Protein AF-A0A0F8X0A7-F1 (afdb_monomer_lite)

Sequence (173 aa):
MAQIFLKRARNEIITEVPLKLKSIEIQSGNNFKFSNKIRGWTDKIFEVLTSDFIIQKDKKGRPIYGMNFVVKANTSTDYDFDPDVDEIITDGDPTSSLKSAFFVSAPQGLTVVEEIFEGRQGAGVKSRVKVSWNPSTDGFARWFQVEHKLASDPVFFKSPSTQDNTLNIDDLK

Organism: NCBI:txid412755

Radius of gyration: 44.15 Å; chains: 1; bounding box: 85×28×111 Å

pLDDT: mean 79.7, std 9.88, range [50.81, 92.44]

Structure (mmCIF, N/CA/C/O backbone):
data_AF-A0A0F8X0A7-F1
#
_entry.id   AF-A0A0F8X0A7-F1
#
loop_
_atom_site.group_PDB
_atom_site.id
_atom_site.type_symbol
_atom_site.label_atom_id
_atom_site.label_alt_id
_atom_site.label_comp_id
_atom_site.label_asym_id
_atom_site.label_entity_id
_atom_site.label_seq_id
_atom_site.pdbx_PDB_ins_code
_atom_site.Cartn_x
_atom_site.Cartn_y
_atom_site.Cartn_z
_atom_site.occupancy
_atom_site.B_iso_or_equiv
_atom_site.auth_seq_id
_atom_site.auth_comp_id
_atom_site.auth_asym_id
_atom_site.auth_atom_id
_atom_site.pdbx_PDB_model_num
ATOM 1 N N . MET A 1 1 ? -10.452 -5.744 -1.948 1.00 61.38 1 MET A N 1
ATOM 2 C CA . MET A 1 1 ? -11.240 -6.525 -0.956 1.00 61.38 1 MET A CA 1
ATOM 3 C C . MET A 1 1 ? -10.384 -7.459 -0.091 1.00 61.38 1 MET A C 1
ATOM 5 O O . MET A 1 1 ? -10.515 -7.381 1.122 1.00 61.38 1 MET A O 1
ATOM 9 N N . ALA A 1 2 ? -9.484 -8.290 -0.642 1.00 76.75 2 ALA A N 1
ATOM 10 C CA . ALA A 1 2 ? -8.628 -9.192 0.158 1.00 76.75 2 ALA A CA 1
ATOM 11 C C . ALA A 1 2 ? -7.754 -8.472 1.211 1.00 76.75 2 ALA A C 1
ATOM 13 O O . ALA A 1 2 ? -7.594 -8.954 2.330 1.00 76.75 2 ALA A O 1
ATOM 14 N N . GLN A 1 3 ? -7.251 -7.279 0.890 1.00 78.81 3 GLN A N 1
ATOM 15 C CA . GLN A 1 3 ? -6.424 -6.485 1.800 1.00 78.81 3 GLN A CA 1
ATOM 16 C C . GLN A 1 3 ? -7.175 -5.994 3.049 1.00 78.81 3 GLN A C 1
ATOM 18 O O . GLN A 1 3 ? -6.618 -6.017 4.142 1.00 78.81 3 GLN A O 1
ATOM 23 N N . ILE A 1 4 ? -8.452 -5.621 2.917 1.00 81.88 4 ILE A N 1
ATOM 24 C CA . ILE A 1 4 ? -9.294 -5.218 4.056 1.00 81.88 4 ILE A CA 1
ATOM 25 C C . ILE A 1 4 ? -9.468 -6.401 5.014 1.00 81.88 4 ILE A C 1
ATOM 27 O O . ILE A 1 4 ? -9.332 -6.246 6.225 1.00 81.88 4 ILE A O 1
ATOM 31 N N . PHE A 1 5 ? -9.698 -7.610 4.488 1.00 80.56 5 PHE A N 1
ATOM 32 C CA . PHE A 1 5 ? -9.770 -8.814 5.320 1.00 80.56 5 PHE A CA 1
ATOM 33 C C . PHE A 1 5 ? -8.459 -9.078 6.071 1.00 80.56 5 PHE A C 1
ATOM 35 O O . PHE A 1 5 ? -8.505 -9.406 7.254 1.00 80.56 5 PHE A O 1
ATOM 42 N N . LEU A 1 6 ? -7.304 -8.869 5.432 1.00 83.31 6 LEU A N 1
ATOM 43 C CA . LEU A 1 6 ? -5.994 -8.992 6.082 1.00 83.31 6 LEU A CA 1
ATOM 44 C C . LEU A 1 6 ? -5.779 -7.936 7.179 1.00 83.31 6 LEU A C 1
ATOM 46 O O . LEU A 1 6 ? -5.359 -8.293 8.281 1.00 83.31 6 LEU A O 1
ATOM 50 N N . LYS A 1 7 ? -6.099 -6.659 6.914 1.00 83.38 7 LYS A N 1
ATOM 51 C CA . LYS A 1 7 ? -6.021 -5.566 7.906 1.00 83.38 7 LYS A CA 1
ATOM 52 C C . LYS A 1 7 ? -6.913 -5.885 9.124 1.00 83.38 7 LYS A C 1
ATOM 54 O O . LYS A 1 7 ? -6.446 -5.854 10.262 1.00 83.38 7 LYS A O 1
ATOM 59 N N . ARG A 1 8 ? -8.149 -6.349 8.892 1.00 81.81 8 ARG A N 1
ATOM 60 C CA . ARG A 1 8 ? -9.091 -6.770 9.952 1.00 81.81 8 ARG A CA 1
ATOM 61 C C . ARG A 1 8 ? -8.662 -8.025 10.715 1.00 81.81 8 ARG A C 1
ATOM 63 O O . ARG A 1 8 ? -8.956 -8.131 11.902 1.00 81.81 8 ARG A O 1
ATOM 70 N N . ALA A 1 9 ? -8.015 -8.983 10.053 1.00 81.19 9 ALA A N 1
ATOM 71 C CA . ALA A 1 9 ? -7.490 -10.184 10.702 1.00 81.19 9 ALA A CA 1
ATOM 72 C C . ALA A 1 9 ? -6.277 -9.868 11.588 1.00 81.19 9 ALA A C 1
ATOM 74 O O . ALA A 1 9 ? -6.097 -10.483 12.630 1.00 81.19 9 ALA A O 1
ATOM 75 N N . ARG A 1 10 ? -5.463 -8.870 11.223 1.00 81.88 10 ARG A N 1
ATOM 76 C CA . ARG A 1 10 ? -4.330 -8.431 12.050 1.00 81.88 10 ARG A CA 1
ATOM 77 C C . ARG A 1 10 ? -4.777 -7.717 13.331 1.00 81.88 10 ARG A C 1
ATOM 79 O O . ARG A 1 10 ? -4.107 -7.824 14.353 1.00 81.88 10 ARG A O 1
ATOM 86 N N . ASN A 1 11 ? -5.922 -7.038 13.295 1.00 75.81 11 ASN A N 1
ATOM 87 C CA . ASN A 1 11 ? -6.503 -6.334 14.441 1.00 75.81 11 ASN A CA 1
ATOM 88 C C . ASN A 1 11 ? -7.442 -7.232 15.275 1.00 75.81 11 ASN A C 1
ATOM 90 O O . ASN A 1 11 ? -8.536 -6.828 15.673 1.00 75.81 11 ASN A O 1
ATOM 94 N N . GLU A 1 12 ? -7.028 -8.468 15.559 1.00 74.38 12 GLU A N 1
ATOM 95 C CA . GLU A 1 12 ? -7.847 -9.464 16.256 1.00 74.38 12 GLU A CA 1
ATOM 96 C C . GLU A 1 12 ? -7.751 -9.332 17.784 1.00 74.38 12 GLU A C 1
ATOM 98 O O . GLU A 1 12 ? -7.077 -10.090 18.476 1.00 74.38 12 GLU A O 1
ATOM 103 N N . ILE A 1 13 ? -8.449 -8.342 18.339 1.00 84.31 13 ILE A N 1
ATOM 104 C CA . ILE A 1 13 ? -8.745 -8.312 19.777 1.00 84.31 13 ILE A CA 1
ATOM 105 C C . ILE A 1 13 ? -10.237 -8.551 19.938 1.00 84.31 13 ILE A C 1
ATOM 107 O O . ILE A 1 13 ? -11.038 -7.681 19.597 1.00 84.31 13 ILE A O 1
ATOM 111 N N . ILE A 1 14 ? -10.593 -9.715 20.475 1.00 88.94 14 ILE A N 1
ATOM 112 C CA . ILE A 1 14 ? -11.959 -10.058 20.870 1.00 88.94 14 ILE A CA 1
ATOM 113 C C . ILE A 1 14 ? -11.989 -10.153 22.392 1.00 88.94 14 ILE A C 1
ATOM 115 O O . ILE A 1 14 ? -11.135 -10.798 23.001 1.00 88.94 14 ILE A O 1
ATOM 119 N N . THR A 1 15 ? -12.939 -9.476 23.028 1.00 88.81 15 THR A N 1
ATOM 120 C CA . THR A 1 15 ? -13.096 -9.534 24.482 1.00 88.81 15 THR A CA 1
ATOM 121 C C . THR A 1 15 ? -14.552 -9.470 24.890 1.00 88.81 15 THR A C 1
ATOM 123 O O . THR A 1 15 ? -15.370 -8.821 24.250 1.00 88.81 15 THR A O 1
ATOM 126 N N . GLU A 1 16 ? -14.834 -10.063 26.040 1.00 90.75 16 GLU A N 1
ATOM 127 C CA . GLU A 1 16 ? -16.082 -9.856 26.757 1.00 90.75 16 GLU A CA 1
ATOM 128 C C . GLU A 1 16 ? -15.973 -8.626 27.661 1.00 90.75 16 GLU A C 1
ATOM 130 O O . GLU A 1 16 ? -14.943 -8.413 28.318 1.00 90.75 16 GLU A O 1
ATOM 135 N N . VAL A 1 17 ? -17.017 -7.801 27.668 1.00 89.00 17 VAL A N 1
ATOM 136 C CA . VAL A 1 17 ? -17.124 -6.606 28.506 1.00 89.00 17 VAL A CA 1
ATOM 137 C C . VAL A 1 17 ? -18.495 -6.604 29.189 1.00 89.00 17 VAL A C 1
ATOM 139 O O . VAL A 1 17 ? -19.499 -6.292 28.545 1.00 89.00 17 VAL A O 1
ATOM 142 N N . PRO A 1 18 ? -18.560 -6.907 30.498 1.00 88.44 18 PRO A N 1
ATOM 143 C CA . PRO A 1 18 ? -19.790 -6.763 31.258 1.00 88.44 18 PRO A CA 1
ATOM 144 C C . PRO A 1 18 ? -20.029 -5.285 31.588 1.00 88.44 18 PRO A C 1
ATOM 146 O O . PRO A 1 18 ? -19.199 -4.622 32.217 1.00 88.44 18 PRO A O 1
ATOM 149 N N . LEU A 1 19 ? -21.186 -4.767 31.184 1.00 87.00 19 LEU A N 1
ATOM 150 C CA . LEU A 1 19 ? -21.639 -3.405 31.446 1.00 87.00 19 LEU A CA 1
ATOM 151 C C . LEU A 1 19 ? -22.949 -3.402 32.245 1.00 87.00 19 LEU A C 1
ATOM 153 O O . LEU A 1 19 ? -23.658 -4.401 32.379 1.00 87.00 19 LEU A O 1
ATOM 157 N N . LYS A 1 20 ? -23.275 -2.241 32.814 1.00 88.69 20 LYS A N 1
ATOM 158 C CA . LYS A 1 20 ? -24.529 -2.035 33.554 1.00 88.69 20 LYS A CA 1
ATOM 159 C C . LYS A 1 20 ? -25.721 -2.044 32.594 1.00 88.69 20 LYS A C 1
ATOM 161 O O . LYS A 1 20 ? -25.570 -1.728 31.420 1.00 88.69 20 LYS A O 1
ATOM 166 N N . LEU A 1 21 ? -26.925 -2.274 33.122 1.00 86.69 21 LEU A N 1
ATOM 167 C CA . LEU A 1 21 ? -28.167 -2.298 32.337 1.00 86.69 21 LEU A CA 1
ATOM 168 C C . LEU A 1 21 ? -28.424 -1.028 31.499 1.00 86.69 21 LEU A C 1
ATOM 170 O O . LEU A 1 21 ? -29.082 -1.103 30.472 1.00 86.69 21 LEU A O 1
ATOM 174 N N . LYS A 1 22 ? -27.858 0.128 31.879 1.00 87.00 22 LYS A N 1
ATOM 175 C CA . LYS A 1 22 ? -27.934 1.361 31.073 1.00 87.00 22 LYS A CA 1
ATOM 176 C C . LYS A 1 22 ? -27.373 1.181 29.652 1.00 87.00 22 LYS A C 1
ATOM 178 O O . LYS A 1 22 ? -27.779 1.887 28.745 1.00 87.00 22 LYS A O 1
ATOM 183 N N . SER A 1 23 ? -26.466 0.229 29.453 1.00 83.44 23 SER A N 1
ATOM 184 C CA . SER A 1 23 ? -25.871 -0.075 28.152 1.00 83.44 23 SER A CA 1
ATOM 185 C C . SER A 1 23 ? -26.781 -0.885 27.222 1.00 83.44 23 SER A C 1
ATOM 187 O O . SER A 1 23 ? -26.342 -1.213 26.130 1.00 83.44 23 SER A O 1
ATOM 189 N N . ILE A 1 24 ? -28.027 -1.188 27.608 1.00 86.31 24 ILE A N 1
ATOM 190 C CA . ILE A 1 24 ? -29.000 -1.914 26.768 1.00 86.31 24 ILE A CA 1
ATOM 191 C C . ILE A 1 24 ? -29.321 -1.203 25.441 1.00 86.31 24 ILE A C 1
ATOM 193 O O . ILE A 1 24 ? -29.759 -1.839 24.491 1.00 86.31 24 ILE A O 1
ATOM 197 N N . GLU A 1 25 ? -29.086 0.108 25.368 1.00 88.50 25 GLU A N 1
ATOM 198 C CA . GLU A 1 25 ? -29.248 0.900 24.144 1.00 88.50 25 GLU A CA 1
ATOM 199 C C . GLU A 1 25 ? -28.217 0.531 23.064 1.00 88.50 25 GLU A C 1
ATOM 201 O O . GLU A 1 25 ? -28.448 0.779 21.884 1.00 88.50 25 GLU A O 1
ATOM 206 N N . ILE A 1 26 ? -27.087 -0.068 23.455 1.00 87.56 26 ILE A N 1
ATOM 207 C CA . ILE A 1 26 ? -26.037 -0.498 22.533 1.00 87.56 26 ILE A CA 1
ATOM 208 C C . ILE A 1 26 ? -26.461 -1.826 21.906 1.00 87.56 26 ILE A C 1
ATOM 210 O O . ILE A 1 26 ? -26.568 -2.844 22.592 1.00 87.56 26 ILE A O 1
ATOM 214 N N . GLN A 1 27 ? -26.672 -1.814 20.593 1.00 87.62 27 GLN A N 1
ATOM 215 C CA . GLN A 1 27 ? -27.058 -2.994 19.822 1.00 87.62 27 GLN A CA 1
ATOM 216 C C . GLN A 1 27 ? -25.851 -3.650 19.136 1.00 87.62 27 GLN A C 1
ATOM 218 O O . GLN A 1 27 ? -24.795 -3.034 18.968 1.00 87.62 27 GLN A O 1
ATOM 223 N N . SER A 1 28 ? -26.016 -4.907 18.713 1.00 89.19 28 SER A N 1
ATOM 224 C CA . SER A 1 28 ? -25.048 -5.581 17.835 1.00 89.19 28 SER A CA 1
ATOM 225 C C . SER A 1 28 ? -24.818 -4.762 16.554 1.00 89.19 28 SER A C 1
ATOM 227 O O . SER A 1 28 ? -25.742 -4.151 16.016 1.00 89.19 28 SER A O 1
ATOM 229 N N . GLY A 1 29 ? -23.565 -4.691 16.105 1.00 86.88 29 GLY A N 1
ATOM 230 C CA . GLY A 1 29 ? -23.119 -3.876 14.972 1.00 86.88 29 GLY A CA 1
ATOM 231 C C . GLY A 1 29 ? -22.857 -2.399 15.292 1.00 86.88 29 GLY A C 1
ATOM 232 O O . GLY A 1 29 ? -22.349 -1.671 14.441 1.00 86.88 29 GLY A O 1
ATOM 233 N N . ASN A 1 30 ? -23.172 -1.911 16.498 1.00 90.19 30 ASN A N 1
ATOM 234 C CA . ASN A 1 30 ? -22.760 -0.566 16.910 1.00 90.19 30 ASN A CA 1
ATOM 235 C C . ASN A 1 30 ? -21.287 -0.544 17.337 1.00 90.19 30 ASN A C 1
ATOM 237 O O . ASN A 1 30 ? -20.744 -1.536 17.826 1.00 90.19 30 ASN A O 1
ATOM 241 N N . ASN A 1 31 ? -20.664 0.627 17.196 1.00 90.62 31 ASN A N 1
ATOM 242 C CA . ASN A 1 31 ? -19.307 0.884 17.664 1.00 90.62 31 ASN A CA 1
ATOM 243 C C . ASN A 1 31 ? -19.334 1.761 18.920 1.00 90.62 31 ASN A C 1
ATOM 245 O O . ASN A 1 31 ? -20.056 2.758 18.965 1.00 90.62 31 ASN A O 1
ATOM 249 N N . PHE A 1 32 ? -18.506 1.446 19.914 1.00 89.81 32 PHE A N 1
ATOM 250 C CA . PHE A 1 32 ? -18.318 2.299 21.088 1.00 89.81 32 PHE A CA 1
ATOM 251 C C . PHE A 1 32 ? -16.848 2.388 21.502 1.00 89.81 32 PHE A C 1
ATOM 253 O O . PHE A 1 32 ? -16.027 1.536 21.165 1.00 89.81 32 PHE A O 1
ATOM 260 N N . LYS A 1 33 ? -16.515 3.452 22.237 1.00 92.44 33 LYS A N 1
ATOM 261 C CA . LYS A 1 33 ? -15.175 3.673 22.788 1.00 92.44 33 LYS A CA 1
ATOM 262 C C . LYS A 1 33 ? -15.073 3.058 24.177 1.00 92.44 33 LYS A C 1
ATOM 264 O O . LYS A 1 33 ? -15.930 3.300 25.027 1.00 92.44 33 LYS A O 1
ATOM 269 N N . PHE A 1 34 ? -14.013 2.297 24.420 1.00 89.75 34 PHE A N 1
ATOM 270 C CA . PHE A 1 34 ? -13.754 1.658 25.701 1.00 89.75 34 PHE A CA 1
ATOM 271 C C . PHE A 1 34 ? -12.329 1.928 26.180 1.00 89.75 34 PHE A C 1
ATOM 273 O O . PHE A 1 34 ? -11.349 1.715 25.463 1.00 89.75 34 PHE A O 1
ATOM 280 N N . SER A 1 35 ? -12.235 2.358 27.435 1.00 91.06 35 SER A N 1
ATOM 281 C CA . SER A 1 35 ? -10.980 2.673 28.110 1.00 91.06 35 SER A CA 1
ATOM 282 C C . SER A 1 35 ? -10.778 1.725 29.286 1.00 91.06 35 SER A C 1
ATOM 284 O O . SER A 1 35 ? -11.638 1.601 30.158 1.00 91.06 35 SER A O 1
ATOM 286 N N . ASN A 1 36 ? -9.627 1.055 29.331 1.00 88.94 36 ASN A N 1
ATOM 287 C CA . ASN A 1 36 ? -9.250 0.148 30.409 1.00 88.94 36 ASN A CA 1
ATOM 288 C C . ASN A 1 36 ? -7.753 0.278 30.698 1.00 88.94 36 ASN A C 1
ATOM 290 O O . ASN A 1 36 ? -6.921 -0.191 29.924 1.00 88.94 36 ASN A O 1
ATOM 294 N N . LYS A 1 37 ? -7.421 0.859 31.858 1.00 90.81 37 LYS A N 1
ATOM 295 C CA . LYS A 1 37 ? -6.033 1.089 32.285 1.00 90.81 37 LYS A CA 1
ATOM 296 C C . LYS A 1 37 ? -5.220 -0.200 32.408 1.00 90.81 37 LYS A C 1
ATOM 298 O O . LYS A 1 37 ? -4.058 -0.205 32.031 1.00 90.81 37 LYS A O 1
ATOM 303 N N . ILE A 1 38 ? -5.824 -1.291 32.888 1.00 88.44 38 ILE A N 1
ATOM 304 C CA . ILE A 1 38 ? -5.128 -2.577 33.082 1.00 88.44 38 ILE A CA 1
ATOM 305 C C . ILE A 1 38 ? -4.725 -3.177 31.734 1.00 88.44 38 ILE A C 1
ATOM 307 O O . ILE A 1 38 ? -3.664 -3.774 31.607 1.00 88.44 38 ILE A O 1
ATOM 311 N N . ARG A 1 39 ? -5.568 -2.992 30.715 1.00 84.38 39 ARG A N 1
ATOM 312 C CA . ARG A 1 39 ? -5.312 -3.481 29.3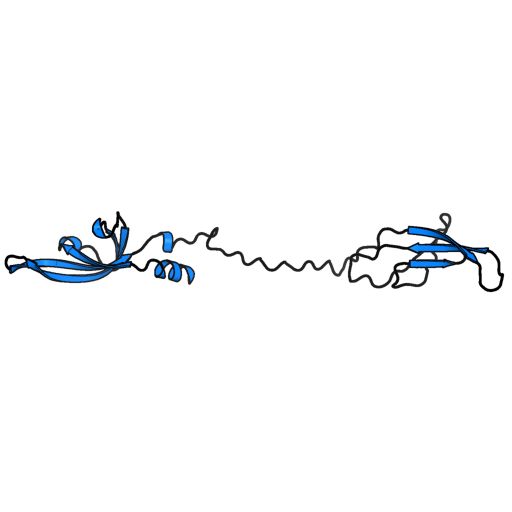56 1.00 84.38 39 ARG A CA 1
ATOM 313 C C . ARG A 1 39 ? -4.603 -2.456 28.465 1.00 84.38 39 ARG A C 1
ATOM 315 O O . ARG A 1 39 ? -4.396 -2.728 27.289 1.00 84.38 39 ARG A O 1
ATOM 322 N N . GLY A 1 40 ? -4.250 -1.288 29.008 1.00 88.50 40 GLY A N 1
ATOM 323 C CA . GLY A 1 40 ? -3.605 -0.205 28.264 1.00 88.50 40 GLY A CA 1
ATOM 324 C C . GLY A 1 40 ? -4.477 0.401 27.159 1.00 88.50 40 GLY A C 1
ATOM 325 O O . GLY A 1 40 ? -3.949 0.890 26.166 1.00 88.50 40 GLY A O 1
ATOM 326 N N . TRP A 1 41 ? -5.805 0.335 27.280 1.00 90.38 41 TRP A N 1
ATOM 327 C CA . TRP A 1 41 ? -6.724 0.877 26.276 1.00 90.38 41 TRP A CA 1
ATOM 328 C C . TRP A 1 41 ? -7.177 2.282 26.657 1.00 90.38 41 TRP A C 1
ATOM 330 O O . TRP A 1 41 ? -7.704 2.481 27.755 1.00 90.38 41 TRP A O 1
ATOM 340 N N . THR A 1 42 ? -7.035 3.218 25.722 1.00 91.50 42 THR A N 1
ATOM 341 C CA . THR A 1 42 ? -7.526 4.596 25.834 1.00 91.50 42 THR A CA 1
ATOM 342 C C . THR A 1 42 ? -8.383 4.895 24.616 1.00 91.50 42 THR A C 1
ATOM 344 O O . THR A 1 42 ? -7.884 4.854 23.495 1.00 91.50 42 THR A O 1
ATOM 347 N N . ASP A 1 43 ? -9.673 5.135 24.843 1.00 90.38 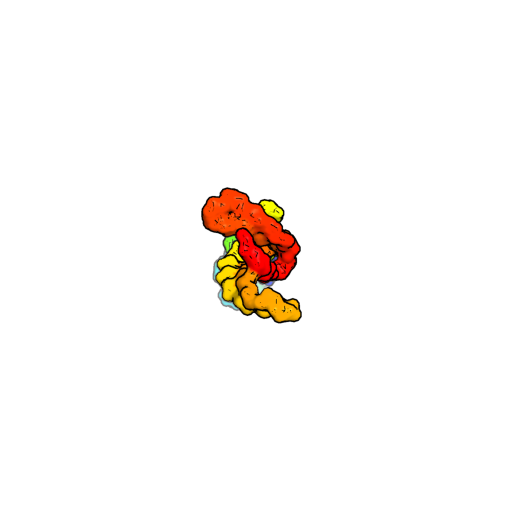43 ASP A N 1
ATOM 348 C CA . ASP A 1 43 ? -10.697 5.448 23.841 1.00 90.38 43 ASP A CA 1
ATOM 349 C C . ASP A 1 43 ? -10.676 4.525 22.619 1.00 90.38 43 ASP A C 1
ATOM 351 O O . ASP A 1 43 ? -10.979 4.925 21.492 1.00 90.38 43 ASP A O 1
ATOM 355 N N . LYS A 1 44 ? -10.333 3.256 22.858 1.00 88.94 44 LYS A N 1
ATOM 356 C CA . LYS A 1 44 ? -10.222 2.257 21.805 1.00 88.94 44 LYS A CA 1
ATOM 357 C C . LYS A 1 44 ? -11.613 1.899 21.302 1.00 88.94 44 LYS A C 1
ATOM 359 O O . LYS A 1 44 ? -12.520 1.674 22.101 1.00 88.94 44 LYS A O 1
ATOM 364 N N . ILE A 1 45 ? -11.772 1.862 19.984 1.00 91.38 45 ILE A N 1
ATOM 365 C CA . ILE A 1 45 ? -13.054 1.593 19.337 1.00 91.38 45 ILE A CA 1
ATOM 366 C C . ILE A 1 45 ? -13.250 0.081 19.212 1.00 91.38 45 ILE A C 1
ATOM 368 O O . ILE A 1 45 ? -12.359 -0.652 18.772 1.00 91.38 45 ILE A O 1
ATOM 372 N N . PHE A 1 46 ? -14.432 -0.374 19.615 1.00 91.88 46 PHE A N 1
ATOM 373 C CA . PHE A 1 46 ? -14.861 -1.756 19.491 1.00 91.88 46 PHE A CA 1
ATOM 374 C C . PHE A 1 46 ? -16.237 -1.835 18.829 1.00 91.88 46 PHE A C 1
ATOM 376 O O . PHE A 1 46 ? -17.114 -1.024 19.126 1.00 91.88 46 PHE A O 1
ATOM 383 N N . GLU A 1 47 ? -16.407 -2.833 17.969 1.00 91.81 47 GLU A N 1
ATOM 384 C CA . GLU A 1 47 ? -17.667 -3.250 17.355 1.00 91.81 47 GLU A CA 1
ATOM 385 C C . GLU A 1 47 ? -18.320 -4.342 18.211 1.00 91.81 47 GLU A C 1
ATOM 387 O O . GLU A 1 47 ? -17.647 -5.282 18.649 1.00 91.81 47 GLU A O 1
ATOM 392 N N . VAL A 1 48 ? -19.627 -4.236 18.451 1.00 92.19 48 VAL A N 1
ATOM 393 C CA . VAL A 1 48 ? -20.389 -5.253 19.188 1.00 92.19 48 VAL A CA 1
ATOM 394 C C . VAL A 1 48 ? -20.752 -6.416 18.275 1.00 92.19 48 VAL A C 1
ATOM 396 O O . VAL A 1 48 ? -21.508 -6.238 17.325 1.00 92.19 48 VAL A O 1
ATOM 399 N N . LEU A 1 49 ? -20.274 -7.617 18.601 1.00 90.50 49 LEU A N 1
ATOM 400 C CA . LEU A 1 49 ? -20.666 -8.847 17.913 1.00 90.50 49 LEU A CA 1
ATOM 401 C C . LEU A 1 49 ? -21.977 -9.382 18.491 1.00 90.50 49 LEU A C 1
ATOM 403 O O . LEU A 1 49 ? -22.961 -9.543 17.771 1.00 90.50 49 LEU A O 1
ATOM 407 N N . THR A 1 50 ? -22.015 -9.606 19.804 1.00 89.38 50 THR A N 1
ATOM 408 C CA . THR A 1 50 ? -23.195 -10.120 20.508 1.00 89.38 50 THR A CA 1
ATOM 409 C C . THR A 1 50 ? -23.442 -9.344 21.795 1.00 89.38 50 THR A C 1
ATOM 411 O O . THR A 1 50 ? -22.523 -8.781 22.396 1.00 89.38 50 THR A O 1
ATOM 414 N N . SER A 1 51 ? -24.708 -9.303 22.201 1.00 89.62 51 SER A N 1
ATOM 415 C CA . SER A 1 51 ? -25.174 -8.643 23.415 1.00 89.62 51 SER A CA 1
ATOM 416 C C . SER A 1 51 ? -26.113 -9.584 24.159 1.00 89.62 51 SER A C 1
ATOM 418 O O . SER A 1 51 ? -27.197 -9.886 23.659 1.00 89.62 51 SER A O 1
ATOM 420 N N . ASP A 1 52 ? -25.717 -10.005 25.352 1.00 90.19 52 ASP A N 1
ATOM 421 C CA . ASP A 1 52 ? -26.457 -10.959 26.171 1.00 90.19 52 ASP A CA 1
ATOM 422 C C . ASP A 1 52 ? -26.885 -10.317 27.488 1.00 90.19 52 ASP A C 1
ATOM 424 O O . ASP A 1 52 ? -26.102 -9.651 28.170 1.00 90.19 52 ASP A O 1
ATOM 428 N N . PHE A 1 53 ? -28.139 -10.523 27.880 1.00 87.56 53 PHE A N 1
ATOM 429 C CA . PHE A 1 53 ? -28.623 -10.080 29.183 1.00 87.56 53 PHE A CA 1
ATOM 430 C C . PHE A 1 53 ? -28.145 -11.037 30.276 1.00 87.56 53 PHE A C 1
ATOM 432 O O . PHE A 1 53 ? -28.346 -12.249 30.186 1.00 87.56 53 PHE A O 1
ATOM 439 N N . ILE A 1 54 ? -27.544 -10.495 31.336 1.00 87.38 54 ILE A N 1
ATOM 440 C CA . ILE A 1 54 ? -26.988 -11.283 32.437 1.00 87.38 54 ILE A CA 1
ATOM 441 C C . ILE A 1 54 ? -27.571 -10.864 33.787 1.00 87.38 54 ILE A C 1
ATOM 443 O O . ILE A 1 54 ? -27.775 -9.684 34.079 1.00 87.38 54 ILE A O 1
ATOM 447 N N . ILE A 1 55 ? -27.791 -11.858 34.648 1.00 86.25 55 ILE A N 1
ATOM 448 C CA . ILE A 1 55 ? -28.203 -11.668 36.040 1.00 86.25 55 ILE A CA 1
ATOM 449 C C . ILE A 1 55 ? -27.077 -12.200 36.924 1.00 86.25 55 ILE A C 1
ATOM 451 O O . ILE A 1 55 ? -26.845 -13.406 36.992 1.00 86.25 55 ILE A O 1
ATOM 455 N N . GLN A 1 56 ? -26.365 -11.306 37.604 1.00 82.56 56 GLN A N 1
ATOM 456 C CA . GLN A 1 56 ? -25.292 -11.660 38.538 1.00 82.56 56 GLN A CA 1
ATOM 457 C C . GLN A 1 56 ? -25.739 -11.418 39.978 1.00 82.56 56 GLN A C 1
ATOM 459 O O . GLN A 1 56 ? -26.619 -10.605 40.226 1.00 82.56 56 GLN A O 1
ATOM 464 N N . LYS A 1 57 ? -25.156 -12.111 40.958 1.00 82.94 57 LYS A N 1
ATOM 465 C CA . LYS A 1 57 ? -25.439 -11.852 42.379 1.00 82.94 57 LYS A CA 1
ATOM 466 C C . LYS A 1 57 ? -24.342 -10.969 42.977 1.00 82.94 57 LYS A C 1
ATOM 468 O O . LYS A 1 57 ? -23.161 -11.233 42.782 1.00 82.94 57 LYS A O 1
ATOM 473 N N . ASP A 1 58 ? -24.732 -9.941 43.724 1.00 81.00 58 ASP A N 1
ATOM 474 C CA . ASP A 1 58 ? -23.83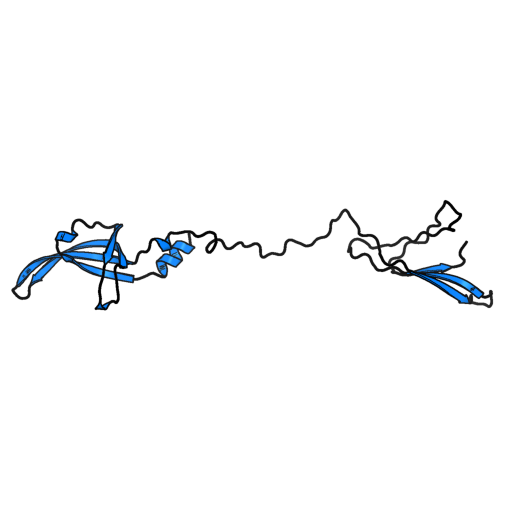3 -9.124 44.551 1.00 81.00 58 ASP A CA 1
ATOM 475 C C . ASP A 1 58 ? -23.211 -9.966 45.685 1.00 81.00 58 ASP A C 1
ATOM 477 O O . ASP A 1 58 ? -23.748 -11.011 46.062 1.00 81.00 58 ASP A O 1
ATOM 481 N N . LYS A 1 59 ? -22.159 -9.458 46.342 1.00 77.81 59 LYS A N 1
ATOM 482 C CA . LYS A 1 59 ? -21.552 -10.043 47.557 1.00 77.81 59 LYS A CA 1
ATOM 483 C C . LYS A 1 59 ? -22.554 -10.259 48.703 1.00 77.81 59 LYS A C 1
ATOM 485 O O . LYS A 1 59 ? -22.278 -11.016 49.624 1.00 77.81 59 LYS A O 1
ATOM 490 N N . LYS A 1 60 ? -23.715 -9.595 48.650 1.00 80.38 60 LYS A N 1
ATOM 491 C CA . LYS A 1 60 ? -24.840 -9.731 49.594 1.00 80.38 60 LYS A CA 1
ATOM 492 C C . LYS A 1 60 ? -26.005 -10.582 49.056 1.00 80.38 60 LYS A C 1
ATOM 494 O O . LYS A 1 60 ? -27.103 -10.510 49.593 1.00 80.38 60 LYS A O 1
ATOM 499 N N . GLY A 1 61 ? -25.810 -11.324 47.963 1.00 82.00 61 GLY A N 1
ATOM 500 C CA . GLY A 1 61 ? -26.811 -12.228 47.379 1.00 82.00 61 GLY A CA 1
ATOM 501 C C . GLY A 1 61 ? -27.939 -11.557 46.583 1.00 82.00 61 GLY A C 1
ATOM 502 O O . GLY A 1 61 ? -28.848 -12.246 46.128 1.00 82.00 61 GLY A O 1
ATOM 503 N N . ARG A 1 62 ? -27.893 -10.233 46.387 1.00 84.44 62 ARG A N 1
ATOM 504 C CA . ARG A 1 62 ? -28.904 -9.475 45.625 1.00 84.44 62 ARG A CA 1
ATOM 505 C C . ARG A 1 62 ? -28.670 -9.616 44.114 1.00 84.44 62 ARG A C 1
ATOM 507 O O . ARG A 1 62 ? -27.511 -9.522 43.711 1.00 84.44 62 ARG A O 1
ATOM 514 N N . PRO A 1 63 ? -29.710 -9.794 43.280 1.00 81.94 63 PRO A N 1
ATOM 515 C CA . PRO A 1 63 ? -29.543 -9.821 41.831 1.00 81.94 63 PRO A CA 1
ATOM 516 C C . PRO A 1 63 ? -29.165 -8.430 41.297 1.00 81.94 63 PRO A C 1
ATOM 518 O O . PRO A 1 63 ? -29.791 -7.425 41.629 1.00 81.94 63 PRO A O 1
ATOM 521 N N . ILE A 1 64 ? -28.129 -8.388 40.470 1.00 84.25 64 ILE A N 1
ATOM 522 C CA . ILE A 1 64 ? -27.658 -7.253 39.686 1.00 84.25 64 ILE A CA 1
ATOM 523 C C . ILE A 1 64 ? -27.916 -7.604 38.224 1.00 84.25 64 ILE A C 1
ATOM 525 O O . ILE A 1 64 ? -27.429 -8.616 37.720 1.00 84.25 64 ILE A O 1
ATOM 529 N N . TYR A 1 65 ? -28.668 -6.742 37.552 1.00 85.94 65 TYR A N 1
ATOM 530 C CA . TYR A 1 65 ? -28.932 -6.849 36.125 1.00 85.94 65 TYR A CA 1
ATOM 531 C C . TYR A 1 65 ? -27.838 -6.131 35.338 1.00 85.94 65 TYR A C 1
ATOM 533 O O . TYR A 1 65 ? -27.476 -4.988 35.647 1.00 85.94 65 TYR A O 1
ATOM 541 N N . GLY A 1 66 ? -27.319 -6.797 34.316 1.00 88.62 66 GLY A N 1
ATOM 542 C CA . GLY A 1 66 ? -26.287 -6.264 33.443 1.00 88.62 66 GLY A CA 1
ATOM 543 C C . GLY A 1 66 ? -26.428 -6.782 32.022 1.00 88.62 66 GLY A C 1
ATOM 544 O O . GLY A 1 66 ? -27.260 -7.636 31.727 1.00 88.62 66 GLY A O 1
ATOM 545 N N . MET A 1 67 ? -25.582 -6.249 31.156 1.00 88.56 67 MET A N 1
ATOM 546 C CA . MET A 1 67 ? -25.412 -6.703 29.783 1.00 88.56 67 MET A CA 1
ATOM 547 C C . MET A 1 67 ? -23.980 -7.214 29.636 1.00 88.56 67 MET A C 1
ATOM 549 O O . MET A 1 67 ? -23.051 -6.534 30.073 1.00 88.56 67 MET A O 1
ATOM 553 N N . ASN A 1 68 ? -23.786 -8.387 29.043 1.00 90.75 68 ASN A N 1
ATOM 554 C CA . ASN A 1 68 ? -22.478 -8.842 28.588 1.00 90.75 68 ASN A CA 1
ATOM 555 C C . ASN A 1 68 ? -22.362 -8.591 27.087 1.00 90.75 68 ASN A C 1
ATOM 557 O O . ASN A 1 68 ? -23.259 -8.957 26.332 1.00 90.75 68 ASN A O 1
ATOM 561 N N . PHE A 1 69 ? -21.263 -7.980 26.661 1.00 91.38 69 PHE A N 1
ATOM 562 C CA . PHE A 1 69 ? -20.999 -7.731 25.249 1.00 91.38 69 PHE A CA 1
ATOM 563 C C . PHE A 1 69 ? -19.751 -8.482 24.815 1.00 91.38 69 PHE A C 1
ATOM 565 O O . PHE A 1 69 ? -18.694 -8.309 25.425 1.00 91.38 69 PHE A O 1
ATOM 572 N N . VAL A 1 70 ? -19.852 -9.258 23.737 1.00 92.31 70 VAL A N 1
ATOM 573 C CA . VAL A 1 70 ? -18.677 -9.759 23.017 1.00 92.31 70 VAL A CA 1
ATOM 574 C C . VAL A 1 70 ? -18.330 -8.721 21.967 1.00 92.31 70 VAL A C 1
ATOM 576 O O . VAL A 1 70 ? -19.138 -8.423 21.085 1.00 92.31 70 VAL A O 1
ATOM 579 N N . VAL A 1 71 ? -17.139 -8.143 22.073 1.00 91.56 71 VAL A N 1
ATOM 580 C CA . VAL A 1 71 ? -16.728 -7.021 21.232 1.00 91.56 71 VAL A CA 1
ATOM 581 C C . VAL A 1 71 ? -15.429 -7.319 20.504 1.00 91.56 71 VAL A C 1
ATOM 583 O O . VAL A 1 71 ? -14.546 -7.991 21.044 1.00 91.56 71 VAL A O 1
ATOM 586 N N . LYS A 1 72 ? -15.300 -6.797 19.284 1.00 90.62 72 LYS A N 1
ATOM 587 C CA . LYS A 1 72 ? -14.109 -6.916 18.440 1.00 90.62 72 LYS A CA 1
ATOM 588 C C . LYS A 1 72 ? -13.504 -5.541 18.188 1.00 90.62 72 LYS A C 1
ATOM 590 O O . LYS A 1 72 ? -14.233 -4.589 17.934 1.00 90.62 72 LYS A O 1
ATOM 595 N N . ALA A 1 73 ? -12.183 -5.414 18.273 1.00 88.81 73 ALA A N 1
ATOM 596 C CA . ALA A 1 73 ? -11.515 -4.156 17.951 1.00 88.81 73 ALA A CA 1
ATOM 597 C C . ALA A 1 73 ? -11.789 -3.757 16.496 1.00 88.81 73 ALA A C 1
ATOM 599 O O . ALA A 1 73 ? -11.736 -4.594 15.593 1.00 88.81 73 ALA A O 1
ATOM 600 N N . ASN A 1 74 ? -12.086 -2.478 16.289 1.00 84.75 74 ASN A N 1
ATOM 601 C CA . ASN A 1 74 ? -12.444 -1.949 14.983 1.00 84.75 74 ASN A CA 1
ATOM 602 C C . ASN A 1 74 ? -11.865 -0.542 14.824 1.00 84.75 74 ASN A C 1
ATOM 604 O O . ASN A 1 74 ? -11.964 0.265 15.747 1.00 84.75 74 ASN A O 1
ATOM 608 N N . THR A 1 75 ? -11.281 -0.235 13.668 1.00 83.56 75 THR A N 1
ATOM 609 C CA . THR A 1 75 ? -10.749 1.102 13.368 1.00 83.56 75 THR A CA 1
ATOM 610 C C . THR A 1 75 ? -11.217 1.526 11.984 1.00 83.56 75 THR A C 1
ATOM 612 O O . THR A 1 75 ? -11.228 0.718 11.059 1.00 83.56 75 THR A O 1
ATOM 615 N N . SER A 1 76 ? -11.591 2.796 11.813 1.00 81.12 76 SER A N 1
ATOM 616 C CA . SER A 1 76 ? -12.037 3.316 10.512 1.00 81.12 76 SER A CA 1
ATOM 617 C C . SER A 1 76 ? -10.958 3.207 9.431 1.00 81.12 76 SER A C 1
ATOM 619 O O . SER A 1 76 ? -11.281 2.960 8.277 1.00 81.12 76 SER A O 1
ATOM 621 N N . THR A 1 77 ? -9.685 3.306 9.819 1.00 79.75 77 THR A N 1
ATOM 622 C CA . THR A 1 77 ? -8.520 3.177 8.930 1.00 79.75 77 THR A CA 1
ATOM 623 C C . THR A 1 77 ? -8.397 1.801 8.280 1.00 79.75 77 THR A C 1
ATOM 625 O O . THR A 1 77 ? -7.742 1.673 7.254 1.00 79.75 77 THR A O 1
ATOM 628 N N . ASP A 1 78 ? -9.013 0.757 8.847 1.00 78.69 78 ASP A N 1
ATOM 629 C CA . ASP A 1 78 ? -8.962 -0.591 8.265 1.00 78.69 78 ASP A CA 1
ATOM 630 C C . ASP A 1 78 ? -9.820 -0.713 6.994 1.00 78.69 78 ASP A C 1
ATOM 632 O O . ASP A 1 78 ? -9.632 -1.650 6.212 1.00 78.69 78 ASP A O 1
ATOM 636 N N . TYR A 1 79 ? -10.756 0.221 6.793 1.00 80.19 79 TYR A N 1
ATOM 637 C CA . TYR A 1 79 ? -11.644 0.290 5.629 1.00 80.19 79 TYR A CA 1
ATOM 638 C C . TYR A 1 79 ? -11.274 1.414 4.665 1.00 80.19 79 TYR A C 1
ATOM 640 O O . TYR A 1 79 ? -11.905 1.526 3.616 1.00 80.19 79 TYR A O 1
ATOM 648 N N . ASP A 1 80 ? -10.292 2.237 5.025 1.00 83.31 80 ASP A N 1
ATOM 649 C CA . ASP A 1 80 ? -9.825 3.313 4.168 1.00 83.31 80 ASP A CA 1
ATOM 650 C C . ASP A 1 80 ? -8.883 2.736 3.110 1.00 83.31 80 ASP A C 1
ATOM 652 O O . ASP A 1 80 ? -7.971 1.963 3.429 1.00 83.31 80 ASP A O 1
ATOM 656 N N . PHE A 1 81 ? -9.168 3.050 1.850 1.00 78.94 81 PHE A N 1
ATOM 657 C CA . PHE A 1 81 ? -8.327 2.674 0.724 1.00 78.94 81 PHE A CA 1
ATOM 658 C C . PHE A 1 81 ? -7.511 3.897 0.337 1.00 78.94 81 PHE A C 1
ATOM 660 O O . PHE A 1 81 ? -8.076 4.891 -0.120 1.00 78.94 81 PHE A O 1
ATOM 667 N N . ASP A 1 82 ? -6.199 3.804 0.514 1.00 79.44 82 ASP A N 1
ATOM 668 C CA . ASP A 1 82 ? -5.273 4.858 0.120 1.00 79.44 82 ASP A CA 1
ATOM 669 C C . ASP A 1 82 ? -4.606 4.462 -1.205 1.00 79.44 82 ASP A C 1
ATOM 671 O O . ASP A 1 82 ? -3.796 3.535 -1.196 1.00 79.44 82 ASP A O 1
ATOM 675 N N . PRO A 1 83 ? -4.919 5.108 -2.343 1.00 74.19 83 PRO A N 1
ATOM 676 C CA . PRO A 1 83 ? -4.299 4.763 -3.620 1.00 74.19 83 PRO A CA 1
ATOM 677 C C . PRO A 1 83 ? -2.772 4.911 -3.589 1.00 74.19 83 PRO A C 1
ATOM 679 O O . PRO A 1 83 ? -2.084 4.113 -4.210 1.00 74.19 83 PRO A O 1
ATOM 682 N N . ASP A 1 84 ? -2.209 5.829 -2.801 1.00 71.75 84 ASP A N 1
ATOM 683 C CA . ASP A 1 84 ? -0.757 6.053 -2.773 1.00 71.75 84 ASP A CA 1
ATOM 684 C C . ASP A 1 84 ? 0.013 4.931 -2.042 1.00 71.75 84 ASP A C 1
ATOM 686 O O . ASP A 1 84 ? 1.230 4.797 -2.193 1.00 71.75 84 ASP A O 1
ATOM 690 N N . VAL A 1 85 ? -0.682 4.110 -1.243 1.00 69.50 85 VAL A N 1
ATOM 691 C CA . VAL A 1 85 ? -0.089 3.034 -0.423 1.00 69.50 85 VAL A CA 1
ATOM 692 C C . VAL A 1 85 ? -0.613 1.650 -0.809 1.00 69.50 85 VAL A C 1
ATOM 694 O O . VAL A 1 85 ? 0.127 0.664 -0.777 1.00 69.50 85 VAL A O 1
ATOM 697 N N . ASP A 1 86 ? -1.899 1.559 -1.134 1.00 69.88 86 ASP A N 1
ATOM 698 C CA . ASP A 1 86 ? -2.623 0.318 -1.394 1.00 69.88 86 ASP A CA 1
ATOM 699 C C . ASP A 1 86 ? -2.686 -0.020 -2.901 1.00 69.88 86 ASP A C 1
ATOM 701 O O . ASP A 1 86 ? -2.938 -1.179 -3.251 1.00 69.88 86 ASP A O 1
ATOM 705 N N . GLU A 1 87 ? -2.426 0.939 -3.803 1.00 70.31 87 GLU A N 1
ATOM 706 C CA . GLU A 1 87 ? -2.267 0.673 -5.238 1.00 70.31 87 GLU A CA 1
ATOM 707 C C . GLU A 1 87 ? -0.827 0.243 -5.538 1.00 70.31 87 GLU A C 1
ATOM 709 O O . GLU A 1 87 ? 0.092 1.042 -5.710 1.00 70.31 87 GLU A O 1
ATOM 714 N N . ILE A 1 88 ? -0.613 -1.069 -5.626 1.00 64.81 88 ILE A N 1
ATOM 715 C CA . ILE A 1 88 ? 0.635 -1.595 -6.176 1.00 64.81 88 ILE A CA 1
ATOM 716 C C . ILE A 1 88 ? 0.552 -1.432 -7.692 1.00 64.81 88 ILE A C 1
ATOM 718 O O . ILE A 1 88 ? -0.007 -2.290 -8.383 1.00 64.81 88 ILE A O 1
ATOM 722 N N . ILE A 1 89 ? 1.117 -0.340 -8.212 1.00 58.91 89 ILE A N 1
ATOM 723 C CA . ILE A 1 89 ? 1.369 -0.183 -9.647 1.00 58.91 89 ILE A CA 1
ATOM 724 C C . ILE A 1 89 ? 2.321 -1.311 -10.054 1.00 58.91 89 ILE A C 1
ATOM 726 O O . ILE A 1 89 ? 3.534 -1.242 -9.869 1.00 58.91 89 ILE A O 1
ATOM 730 N N . THR A 1 90 ? 1.758 -2.396 -10.579 1.00 56.94 90 THR A N 1
ATOM 731 C CA . THR A 1 90 ? 2.518 -3.483 -11.198 1.00 56.94 90 THR A CA 1
ATOM 732 C C . THR A 1 90 ? 2.842 -3.063 -12.629 1.00 56.94 90 THR A C 1
ATOM 734 O O . THR A 1 90 ? 2.371 -3.663 -13.585 1.00 56.94 90 THR A O 1
ATOM 737 N N . ASP A 1 91 ? 3.609 -1.986 -12.775 1.00 58.53 91 ASP A N 1
ATOM 738 C CA . ASP A 1 91 ? 4.305 -1.656 -14.021 1.00 58.53 91 ASP A CA 1
ATOM 739 C C . ASP A 1 91 ? 5.807 -1.791 -13.757 1.00 58.53 91 ASP A C 1
ATOM 741 O O . ASP A 1 91 ? 6.571 -0.832 -13.694 1.00 58.53 91 ASP A O 1
ATOM 745 N N . GLY A 1 92 ? 6.194 -3.020 -13.415 1.00 54.56 92 GLY A N 1
ATOM 746 C CA . GLY A 1 92 ? 7.582 -3.419 -13.197 1.00 54.56 92 GLY A CA 1
ATOM 747 C C . GLY A 1 92 ? 8.132 -4.282 -14.328 1.00 54.56 92 GLY A C 1
ATOM 748 O O . GLY A 1 92 ? 9.311 -4.629 -14.290 1.00 54.56 92 GLY A O 1
ATOM 749 N N . ASP A 1 93 ? 7.309 -4.632 -15.320 1.00 58.78 93 ASP A N 1
ATOM 750 C CA . ASP A 1 93 ? 7.826 -5.241 -16.536 1.00 58.78 93 ASP A CA 1
ATOM 751 C C . ASP A 1 93 ? 8.367 -4.113 -17.411 1.00 58.78 93 ASP A C 1
ATOM 753 O O . ASP A 1 93 ? 7.597 -3.249 -17.836 1.00 58.78 93 ASP A O 1
ATOM 757 N N . PRO A 1 94 ? 9.683 -4.067 -17.689 1.00 62.91 94 PRO A N 1
ATOM 758 C CA . PRO A 1 94 ? 10.200 -3.076 -18.609 1.00 62.91 94 PRO A CA 1
ATOM 759 C C . PRO A 1 94 ? 9.487 -3.278 -19.944 1.00 62.91 94 PRO A C 1
ATOM 761 O O . PRO A 1 94 ? 9.667 -4.299 -20.614 1.00 62.91 94 PRO A O 1
ATOM 764 N N . THR A 1 95 ? 8.658 -2.303 -20.322 1.00 63.50 95 THR A N 1
ATOM 765 C CA . THR A 1 95 ? 8.044 -2.272 -21.646 1.00 63.50 95 THR A CA 1
ATOM 766 C C . THR A 1 95 ? 9.161 -2.459 -22.670 1.00 63.50 95 THR A C 1
ATOM 768 O O . THR A 1 95 ? 10.195 -1.789 -22.612 1.00 63.50 95 THR A O 1
ATOM 771 N N . SER A 1 96 ? 8.981 -3.441 -23.553 1.00 59.53 96 SER A N 1
ATOM 772 C CA . SER A 1 96 ? 9.997 -3.885 -24.501 1.00 59.53 96 SER A CA 1
ATOM 773 C C . SER A 1 96 ? 10.662 -2.705 -25.218 1.00 59.53 96 SER A C 1
ATOM 775 O O . SER A 1 96 ? 9.992 -1.913 -25.877 1.00 59.53 96 SER A O 1
ATOM 777 N N . SER A 1 97 ? 11.990 -2.606 -25.137 1.00 66.62 97 SER A N 1
ATOM 778 C CA . SER A 1 97 ? 12.790 -1.571 -25.807 1.00 66.62 97 SER A CA 1
ATOM 779 C C . SER A 1 97 ? 13.044 -1.876 -27.291 1.00 66.62 97 SER A C 1
ATOM 781 O O . SER A 1 97 ? 14.064 -1.476 -27.860 1.00 66.62 97 SER A O 1
ATOM 783 N N . LEU A 1 98 ? 12.123 -2.607 -27.929 1.00 67.56 98 LEU A N 1
ATOM 784 C CA . LEU A 1 98 ? 12.188 -2.928 -29.350 1.00 67.56 98 LEU A CA 1
ATOM 785 C C . LEU A 1 98 ? 12.227 -1.632 -30.170 1.00 67.56 98 LEU A C 1
ATOM 787 O O . LEU A 1 98 ? 11.306 -0.816 -30.135 1.00 67.56 98 LEU A O 1
ATOM 791 N N . LYS A 1 99 ? 13.313 -1.452 -30.927 1.00 66.44 99 LYS A N 1
ATOM 792 C CA . LYS A 1 99 ? 13.446 -0.372 -31.910 1.00 66.44 99 LYS A CA 1
ATOM 793 C C . LYS A 1 99 ? 12.448 -0.585 -33.058 1.00 66.44 99 LYS A C 1
ATOM 795 O O . LYS A 1 99 ? 12.024 -1.709 -33.323 1.00 66.44 99 LYS A O 1
ATOM 800 N N . SER A 1 100 ? 12.058 0.500 -33.729 1.00 69.38 100 SER A N 1
ATOM 801 C CA . SER A 1 100 ? 11.049 0.461 -34.797 1.00 69.38 100 SER A CA 1
ATOM 802 C C . SER A 1 100 ? 11.443 -0.485 -35.936 1.00 69.38 100 SER A C 1
ATOM 804 O O . SER A 1 100 ? 12.517 -0.352 -36.509 1.00 69.38 100 SER A O 1
ATOM 806 N N . ALA A 1 101 ? 10.534 -1.380 -36.329 1.00 68.94 101 ALA A N 1
ATOM 807 C CA . ALA A 1 101 ? 10.746 -2.325 -37.430 1.00 68.94 101 ALA A CA 1
ATOM 808 C C . ALA A 1 101 ? 10.799 -1.666 -38.823 1.00 68.94 101 ALA A C 1
ATOM 810 O O . ALA A 1 101 ? 11.154 -2.318 -39.803 1.00 68.94 101 ALA A O 1
ATOM 811 N N . PHE A 1 102 ? 10.420 -0.390 -38.927 1.00 74.12 102 PHE A N 1
ATOM 812 C CA . PHE A 1 102 ? 10.338 0.334 -40.200 1.00 74.12 102 PHE A CA 1
ATOM 813 C C . PHE A 1 102 ? 11.468 1.346 -40.399 1.00 74.12 102 PHE A C 1
ATOM 815 O O . PHE A 1 102 ? 11.609 1.889 -41.493 1.00 74.12 102 PHE A O 1
ATOM 822 N N . PHE A 1 103 ? 12.273 1.604 -39.365 1.00 72.44 103 PHE A N 1
ATOM 823 C CA . PHE A 1 103 ? 13.351 2.586 -39.418 1.00 72.44 103 PHE A CA 1
ATOM 824 C C . PHE A 1 103 ? 14.672 1.935 -39.041 1.00 72.44 103 PHE A C 1
ATOM 826 O O . PHE A 1 103 ? 14.976 1.774 -37.864 1.00 72.44 103 PHE A O 1
ATOM 833 N N . VAL A 1 104 ? 15.472 1.624 -40.059 1.00 75.56 104 VAL A N 1
ATOM 834 C CA . VAL A 1 104 ? 16.835 1.134 -39.866 1.00 75.56 104 VAL A CA 1
ATOM 835 C C . VAL A 1 104 ? 17.765 2.324 -39.678 1.00 75.56 104 VAL A C 1
ATOM 837 O O . VAL A 1 104 ? 17.821 3.227 -40.514 1.00 75.56 104 VAL A O 1
ATOM 840 N N . SER A 1 105 ? 18.513 2.331 -38.578 1.00 78.38 105 SER A N 1
ATOM 841 C CA . SER A 1 105 ? 19.536 3.358 -38.356 1.00 78.38 105 SER A CA 1
ATOM 842 C C . SER A 1 105 ? 20.694 3.179 -39.344 1.00 78.38 105 SER A C 1
ATOM 844 O O . SER A 1 105 ? 21.205 2.069 -39.510 1.00 78.38 105 SER A O 1
ATOM 846 N N . ALA A 1 106 ? 21.131 4.262 -39.989 1.00 76.06 106 ALA A N 1
ATOM 847 C CA . ALA A 1 106 ? 22.272 4.219 -40.902 1.00 76.06 106 ALA A CA 1
ATOM 848 C C . ALA A 1 106 ? 23.591 3.906 -40.153 1.00 76.06 106 ALA A C 1
ATOM 850 O O . ALA A 1 106 ? 23.731 4.284 -38.984 1.00 76.06 106 ALA A O 1
ATOM 851 N N . PRO A 1 107 ? 24.572 3.250 -40.804 1.00 81.06 107 PRO A N 1
ATOM 852 C CA . PRO A 1 107 ? 25.923 3.099 -40.264 1.00 81.06 107 PRO A CA 1
ATOM 853 C C . PRO A 1 107 ? 26.574 4.458 -39.985 1.00 81.06 107 PRO A C 1
ATOM 855 O O . PRO A 1 107 ? 26.335 5.430 -40.702 1.00 81.06 107 PRO A O 1
ATOM 858 N N . GLN A 1 108 ? 27.421 4.528 -38.960 1.00 82.75 108 GLN A N 1
ATOM 859 C CA . GLN A 1 108 ? 28.124 5.755 -38.572 1.00 82.75 108 GLN A CA 1
ATOM 860 C C . GLN A 1 108 ? 29.643 5.583 -38.679 1.00 82.75 108 GLN A C 1
ATOM 862 O O . GLN A 1 108 ? 30.147 4.467 -38.782 1.00 82.75 108 GLN A O 1
ATOM 867 N N . GLY A 1 109 ? 30.385 6.693 -38.628 1.00 79.81 109 GLY A N 1
ATOM 868 C CA . GLY A 1 109 ? 31.850 6.652 -38.557 1.00 79.81 109 GLY A CA 1
ATOM 869 C C . GLY A 1 109 ? 32.515 6.106 -39.820 1.00 79.81 109 GLY A C 1
ATOM 870 O O . GLY A 1 109 ? 33.480 5.352 -39.723 1.00 79.81 109 GLY A O 1
ATOM 871 N N . LEU A 1 110 ? 31.989 6.459 -40.998 1.00 83.12 110 LEU A N 1
ATOM 872 C CA . LEU A 1 110 ? 32.623 6.119 -42.269 1.00 83.12 110 LEU A CA 1
ATOM 873 C C . LEU A 1 110 ? 34.050 6.680 -42.288 1.00 83.12 110 LEU A C 1
ATOM 875 O O . LEU A 1 110 ? 34.254 7.891 -42.233 1.00 83.12 110 LEU A O 1
ATOM 879 N N . THR A 1 111 ? 35.020 5.781 -42.360 1.00 85.00 111 THR A N 1
ATOM 880 C CA . THR A 1 111 ? 36.446 6.083 -42.412 1.00 85.00 111 THR A CA 1
ATOM 881 C C . THR A 1 111 ? 36.995 5.540 -43.719 1.00 85.00 111 THR A C 1
ATOM 883 O O . THR A 1 111 ? 36.705 4.407 -44.104 1.00 85.00 111 THR A O 1
ATOM 886 N N . VAL A 1 112 ? 37.774 6.364 -44.408 1.00 81.31 112 VAL A N 1
ATOM 887 C CA . VAL A 1 112 ? 38.367 6.046 -45.704 1.00 81.31 112 VAL A CA 1
ATOM 888 C C . VAL A 1 112 ? 39.870 6.215 -45.558 1.00 81.31 112 VAL A C 1
ATOM 890 O O . VAL A 1 112 ? 40.335 7.307 -45.236 1.00 81.31 112 VAL A O 1
ATOM 893 N N . VAL A 1 113 ? 40.615 5.131 -45.750 1.00 82.31 113 VAL A N 1
ATOM 894 C CA . VAL A 1 113 ? 42.079 5.126 -45.682 1.00 82.31 113 VAL A CA 1
ATOM 895 C C . VAL A 1 113 ? 42.617 4.669 -47.027 1.00 82.31 113 VAL A C 1
ATOM 897 O O . VAL A 1 113 ? 42.216 3.626 -47.542 1.00 82.31 113 VAL A O 1
ATOM 900 N N . GLU A 1 114 ? 43.512 5.461 -47.602 1.00 78.12 114 GLU A N 1
ATOM 901 C CA . GLU A 1 114 ? 44.253 5.066 -48.792 1.00 78.12 114 GLU A CA 1
ATOM 902 C C . GLU A 1 114 ? 45.450 4.207 -48.380 1.00 78.12 114 GLU A C 1
ATOM 904 O O . GLU A 1 114 ? 46.237 4.580 -47.508 1.00 78.12 114 GLU A O 1
ATOM 909 N N . GLU A 1 115 ? 45.574 3.043 -49.005 1.00 77.88 115 GLU A N 1
ATOM 910 C CA . GLU A 1 115 ? 46.671 2.112 -48.810 1.00 77.88 115 GLU A CA 1
ATOM 911 C C . GLU A 1 115 ? 47.296 1.780 -50.162 1.00 77.88 115 GLU A C 1
ATOM 913 O O . GLU A 1 115 ? 46.630 1.586 -51.178 1.00 77.88 115 GLU A O 1
ATOM 918 N N . ILE A 1 116 ? 48.615 1.675 -50.167 1.00 74.31 116 ILE A N 1
ATOM 919 C CA . ILE A 1 116 ? 49.355 1.233 -51.335 1.00 74.31 116 ILE A CA 1
ATOM 920 C C . ILE A 1 116 ? 49.495 -0.288 -51.251 1.00 74.31 116 ILE A C 1
ATOM 922 O O . ILE A 1 116 ? 49.954 -0.815 -50.237 1.00 74.31 116 ILE A O 1
ATOM 926 N N . PHE A 1 117 ? 49.114 -1.002 -52.310 1.00 68.75 117 PHE A N 1
ATOM 927 C CA . PHE A 1 117 ? 49.224 -2.457 -52.379 1.00 68.75 117 PHE A CA 1
ATOM 928 C C . PHE A 1 117 ? 50.063 -2.898 -53.583 1.00 68.75 117 PHE A C 1
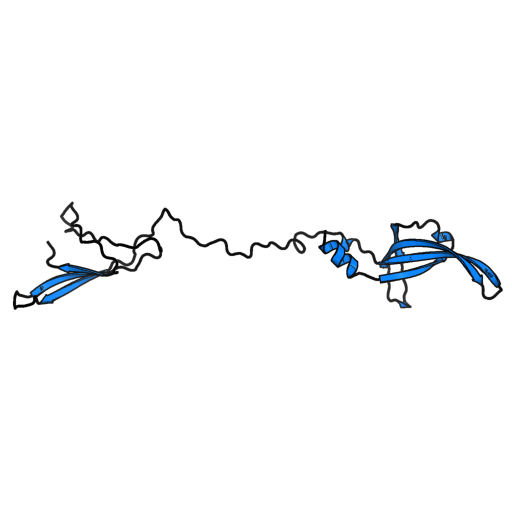ATOM 930 O O . PHE A 1 117 ? 49.906 -2.404 -54.701 1.00 68.75 117 PHE A O 1
ATOM 937 N N . GLU A 1 118 ? 50.950 -3.866 -53.357 1.00 59.94 118 GLU A N 1
ATOM 938 C CA . GLU A 1 118 ? 51.729 -4.501 -54.417 1.00 59.94 118 GLU A CA 1
ATOM 939 C C . GLU A 1 118 ? 50.949 -5.676 -55.013 1.00 59.94 118 GLU A C 1
ATOM 941 O O . GLU A 1 118 ? 50.645 -6.663 -54.338 1.00 59.94 118 GLU A O 1
ATOM 946 N N . GLY A 1 119 ? 50.626 -5.583 -56.304 1.00 56.06 119 GLY A N 1
ATOM 947 C CA . GLY A 1 119 ? 49.983 -6.675 -57.025 1.00 56.06 119 GLY A CA 1
ATOM 948 C C . GLY A 1 119 ? 50.853 -7.936 -57.027 1.00 56.06 119 GLY A C 1
ATOM 949 O O . GLY A 1 119 ? 52.066 -7.882 -57.237 1.00 56.06 119 GLY A O 1
ATOM 950 N N . ARG A 1 120 ? 50.235 -9.107 -56.840 1.00 57.44 120 ARG A N 1
ATOM 951 C CA . ARG A 1 120 ? 50.943 -10.388 -56.979 1.00 57.44 120 ARG A CA 1
ATOM 952 C C . ARG A 1 120 ? 51.487 -10.496 -58.412 1.00 57.44 120 ARG A C 1
ATOM 954 O O . ARG A 1 120 ? 50.731 -10.257 -59.346 1.00 57.44 120 ARG A O 1
ATOM 961 N N . GLN A 1 121 ? 52.751 -10.910 -58.565 1.00 50.81 121 GLN A N 1
ATOM 962 C CA . GLN A 1 121 ? 53.469 -11.065 -59.851 1.00 50.81 121 GLN A CA 1
ATOM 963 C C . GLN A 1 121 ? 54.022 -9.765 -6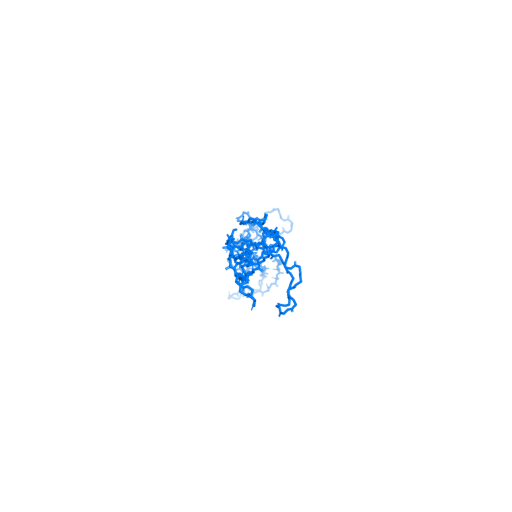0.482 1.00 50.81 121 GLN A C 1
ATOM 965 O O . GLN A 1 121 ? 54.034 -9.632 -61.701 1.00 50.81 121 GLN A O 1
ATOM 970 N N . GLY A 1 122 ? 54.516 -8.806 -59.687 1.00 52.97 122 GLY A N 1
ATOM 971 C CA . GLY A 1 122 ? 55.368 -7.721 -60.212 1.00 52.97 122 GLY A CA 1
ATOM 972 C C . GLY A 1 122 ? 54.653 -6.685 -61.089 1.00 52.97 122 GLY A C 1
ATOM 973 O O . GLY A 1 122 ? 55.301 -5.969 -61.848 1.00 52.97 122 GLY A O 1
ATOM 974 N N . ALA A 1 123 ? 53.328 -6.575 -60.976 1.00 53.31 123 ALA A N 1
ATOM 975 C CA . ALA A 1 123 ? 52.485 -5.695 -61.792 1.00 53.31 123 ALA A CA 1
ATOM 976 C C . ALA A 1 123 ? 52.478 -4.213 -61.345 1.00 53.31 123 ALA A C 1
ATOM 978 O O . ALA A 1 123 ? 51.561 -3.467 -61.688 1.00 53.31 123 ALA A O 1
ATOM 979 N N . GLY A 1 124 ? 53.497 -3.784 -60.596 1.00 58.00 124 GLY A N 1
ATOM 980 C CA . GLY A 1 124 ? 53.624 -2.421 -60.088 1.00 58.00 124 GLY A CA 1
ATOM 981 C C . GLY A 1 124 ? 52.810 -2.133 -58.823 1.00 58.00 124 GLY A C 1
ATOM 982 O O . GLY A 1 124 ? 51.960 -2.911 -58.383 1.00 58.00 124 GLY A O 1
ATOM 983 N N . VAL A 1 125 ? 53.137 -0.989 -58.228 1.00 61.00 125 VAL A N 1
ATOM 984 C CA . VAL A 1 125 ? 52.514 -0.428 -57.030 1.00 61.00 125 VAL A CA 1
ATOM 985 C C . VAL A 1 125 ? 51.171 0.197 -57.418 1.00 61.00 125 VAL A C 1
ATOM 987 O O . VAL A 1 125 ? 51.137 1.071 -58.285 1.00 61.00 125 VAL A O 1
ATOM 990 N N . LYS A 1 126 ? 50.070 -0.249 -56.804 1.00 66.31 126 LYS A N 1
ATOM 991 C CA . LYS A 1 126 ? 48.709 0.238 -57.085 1.00 66.31 126 LYS A CA 1
ATOM 992 C C . LYS A 1 126 ? 48.077 0.855 -55.838 1.00 66.31 126 LYS A C 1
ATOM 994 O O . LYS A 1 126 ? 48.380 0.435 -54.722 1.00 66.31 126 LYS A O 1
ATOM 999 N N . SER A 1 127 ? 47.201 1.842 -56.029 1.00 69.44 127 SER A N 1
ATOM 1000 C CA . SER A 1 127 ? 46.429 2.444 -54.934 1.00 69.44 127 SER A CA 1
ATOM 1001 C C . SER A 1 127 ? 45.151 1.638 -54.679 1.00 69.44 127 SER A C 1
ATOM 1003 O O . SER A 1 127 ? 44.431 1.261 -55.611 1.00 69.44 127 SER A O 1
ATOM 1005 N N . ARG A 1 128 ? 44.896 1.348 -53.405 1.00 79.06 128 ARG A N 1
ATOM 1006 C CA . ARG A 1 128 ? 43.691 0.713 -52.872 1.00 79.06 128 ARG A CA 1
ATOM 1007 C C . ARG A 1 128 ? 43.095 1.657 -51.844 1.00 79.06 128 ARG A C 1
ATOM 1009 O O . ARG A 1 128 ? 43.799 2.212 -51.008 1.00 79.06 128 ARG A O 1
ATOM 1016 N N . VAL A 1 129 ? 41.777 1.762 -51.829 1.00 80.12 129 VAL A N 1
ATOM 1017 C CA . VAL A 1 129 ? 41.076 2.440 -50.745 1.00 80.12 129 VAL A CA 1
ATOM 1018 C C . VAL A 1 129 ? 40.395 1.421 -49.859 1.00 80.12 129 VAL A C 1
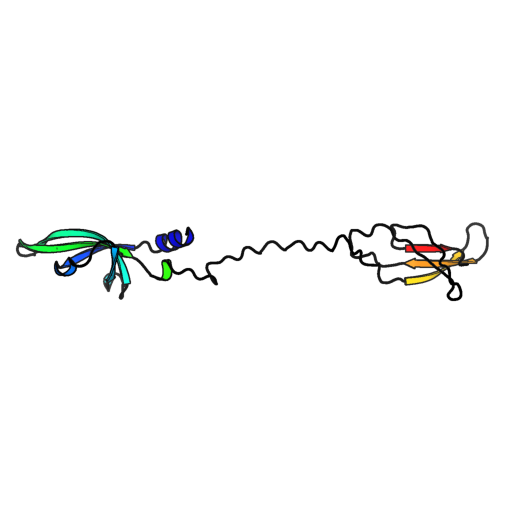ATOM 1020 O O . VAL A 1 129 ? 39.576 0.623 -50.311 1.00 80.12 129 VAL A O 1
ATOM 1023 N N . LYS A 1 130 ? 40.719 1.471 -48.571 1.00 83.06 130 LYS A N 1
ATOM 1024 C CA . LYS A 1 130 ? 40.049 0.706 -47.533 1.00 83.06 130 LYS A CA 1
ATOM 1025 C C . LYS A 1 130 ? 38.993 1.583 -46.879 1.00 83.06 130 LYS A C 1
ATOM 1027 O O . LYS A 1 130 ? 39.297 2.576 -46.219 1.00 83.06 130 LYS A O 1
ATOM 1032 N N . VAL A 1 131 ? 37.739 1.202 -47.071 1.00 83.81 131 VAL A N 1
ATOM 1033 C CA . VAL A 1 131 ? 36.584 1.846 -46.451 1.00 83.81 131 VAL A CA 1
ATOM 1034 C C . VAL A 1 131 ? 36.155 1.008 -45.256 1.00 83.81 131 VAL A C 1
ATOM 1036 O O . VAL A 1 131 ? 35.989 -0.204 -45.379 1.00 83.81 131 VAL A O 1
ATOM 1039 N N . SER A 1 132 ? 35.957 1.639 -44.105 1.00 86.19 132 SER A N 1
ATOM 1040 C CA . SER A 1 132 ? 35.459 0.987 -42.892 1.00 86.19 132 SER A CA 1
ATOM 1041 C C . SER A 1 132 ? 34.381 1.826 -42.220 1.00 86.19 132 SER A C 1
ATOM 1043 O O . SER A 1 132 ? 34.467 3.052 -42.223 1.00 86.19 132 SER A O 1
ATOM 1045 N N . TRP A 1 133 ? 33.382 1.187 -41.620 1.00 87.56 133 TRP A N 1
ATOM 1046 C CA . TRP A 1 133 ? 32.296 1.865 -40.906 1.00 87.56 133 TRP A CA 1
ATOM 1047 C C . TRP A 1 133 ? 31.921 1.118 -39.631 1.00 87.56 133 TRP A C 1
ATOM 1049 O O . TRP A 1 133 ? 32.059 -0.105 -39.534 1.00 87.56 133 TRP A O 1
ATOM 1059 N N . ASN A 1 134 ? 31.375 1.846 -38.659 1.00 84.25 134 ASN A N 1
ATOM 1060 C CA . ASN A 1 134 ? 30.817 1.220 -37.470 1.00 84.25 134 ASN A CA 1
ATOM 1061 C C . ASN A 1 134 ? 29.515 0.494 -37.836 1.00 84.25 134 ASN A C 1
ATOM 1063 O O . ASN A 1 134 ? 28.729 1.014 -38.640 1.00 84.25 134 ASN A O 1
ATOM 1067 N N . PRO A 1 135 ? 29.259 -0.695 -37.262 1.00 78.75 135 PRO A N 1
ATOM 1068 C CA . PRO A 1 135 ? 28.026 -1.422 -37.523 1.00 78.75 135 PRO A CA 1
ATOM 1069 C C . PRO A 1 135 ? 26.823 -0.581 -37.098 1.00 78.75 135 PRO A C 1
ATOM 1071 O O . PRO A 1 135 ? 26.897 0.214 -36.157 1.00 78.75 135 PRO A O 1
ATOM 1074 N N . SER A 1 136 ? 25.700 -0.758 -37.795 1.00 79.38 136 SER A N 1
ATOM 1075 C CA . SER A 1 136 ? 24.450 -0.156 -37.342 1.00 79.38 136 SER A CA 1
ATOM 1076 C C . SER A 1 136 ? 24.084 -0.714 -35.965 1.00 79.38 136 SER A C 1
ATOM 1078 O O . SER A 1 136 ? 24.281 -1.893 -35.683 1.00 79.38 136 SER A O 1
ATOM 1080 N N . THR A 1 137 ? 23.524 0.133 -35.101 1.00 74.25 137 THR A N 1
ATOM 1081 C CA . THR A 1 137 ? 23.033 -0.284 -33.774 1.00 74.25 137 THR A CA 1
ATOM 1082 C C . THR A 1 137 ? 21.693 -1.027 -33.844 1.00 74.25 137 THR A C 1
ATOM 1084 O O . THR A 1 137 ? 21.072 -1.294 -32.811 1.00 74.25 137 THR A O 1
ATOM 1087 N N . ASP A 1 138 ? 21.211 -1.283 -35.057 1.00 73.75 138 ASP A N 1
ATOM 1088 C CA . ASP A 1 138 ? 19.962 -1.958 -35.356 1.00 73.75 138 ASP A CA 1
ATOM 1089 C C . ASP A 1 138 ? 20.219 -3.416 -35.770 1.00 73.75 138 ASP A C 1
ATOM 1091 O O . ASP A 1 138 ? 21.028 -3.687 -36.657 1.00 73.75 138 ASP A O 1
ATOM 1095 N N . GLY A 1 139 ? 19.500 -4.358 -35.153 1.00 70.50 139 GLY A N 1
ATOM 1096 C CA . GLY A 1 139 ? 19.597 -5.789 -35.456 1.00 70.50 139 GLY A CA 1
ATOM 1097 C C . GLY A 1 139 ? 19.018 -6.189 -36.818 1.00 70.50 139 GLY A C 1
ATOM 1098 O O . GLY A 1 139 ? 19.221 -7.324 -37.259 1.00 70.50 139 GLY A O 1
ATOM 1099 N N . PHE A 1 140 ? 18.306 -5.287 -37.501 1.00 74.06 140 PHE A N 1
ATOM 1100 C CA . PHE A 1 140 ? 17.762 -5.535 -38.839 1.00 74.06 140 PHE A CA 1
ATOM 1101 C C . PHE A 1 140 ? 18.752 -5.220 -39.978 1.00 74.06 140 PHE A C 1
ATOM 1103 O O . PHE A 1 140 ? 18.539 -5.664 -41.108 1.00 74.06 140 PHE A O 1
ATOM 1110 N N . ALA A 1 141 ? 19.861 -4.519 -39.710 1.00 76.62 141 ALA A N 1
ATOM 1111 C CA . ALA A 1 141 ? 20.889 -4.225 -40.710 1.00 76.62 141 ALA A CA 1
ATOM 1112 C C . ALA A 1 141 ? 21.850 -5.417 -40.892 1.00 76.62 141 ALA A C 1
ATOM 1114 O O . ALA A 1 141 ? 22.693 -5.681 -40.040 1.00 76.62 141 ALA A O 1
ATOM 1115 N N . ARG A 1 142 ? 21.723 -6.145 -42.011 1.00 76.06 142 ARG A N 1
ATOM 1116 C CA . ARG A 1 142 ? 22.516 -7.363 -42.296 1.00 76.06 142 ARG A CA 1
ATOM 1117 C C . ARG A 1 142 ? 23.509 -7.237 -43.445 1.00 76.06 142 ARG A C 1
ATOM 1119 O O . ARG A 1 142 ? 24.459 -8.008 -43.502 1.00 76.06 142 ARG A O 1
ATOM 1126 N N . TRP A 1 143 ? 23.273 -6.314 -44.368 1.00 82.06 143 TRP A N 1
ATOM 1127 C CA . TRP A 1 143 ? 24.112 -6.113 -45.544 1.00 82.06 143 TRP A CA 1
ATOM 1128 C C . TRP A 1 143 ? 24.340 -4.628 -45.758 1.00 82.06 143 TRP A C 1
ATOM 1130 O O . TRP A 1 143 ? 23.425 -3.819 -45.595 1.00 82.06 143 TRP A O 1
ATOM 1140 N N . PHE A 1 144 ? 25.556 -4.290 -46.163 1.00 84.12 144 PHE A N 1
ATOM 1141 C CA . PHE A 1 144 ? 25.967 -2.938 -46.491 1.00 84.12 144 PHE A CA 1
ATOM 1142 C C . PHE A 1 144 ? 26.361 -2.886 -47.962 1.00 84.12 144 PHE A C 1
ATOM 1144 O O . PHE A 1 144 ? 27.077 -3.759 -48.452 1.00 84.12 144 PHE A O 1
ATOM 1151 N N . GLN A 1 145 ? 25.897 -1.859 -48.668 1.00 86.56 145 GLN A N 1
ATOM 1152 C CA . GLN A 1 145 ? 26.325 -1.556 -50.028 1.00 86.56 145 GLN A CA 1
ATOM 1153 C C . GLN A 1 145 ? 27.071 -0.231 -50.000 1.00 86.56 145 GLN A C 1
ATOM 1155 O O . GLN A 1 145 ? 26.522 0.787 -49.583 1.00 86.56 145 GLN A O 1
ATOM 1160 N N . VAL A 1 146 ? 28.328 -0.264 -50.429 1.00 84.88 146 VAL A N 1
ATOM 1161 C CA . VAL A 1 146 ? 29.160 0.933 -50.531 1.00 84.88 146 VAL A CA 1
ATOM 1162 C C . VAL A 1 146 ? 29.076 1.456 -51.955 1.00 84.88 146 VAL A C 1
ATOM 1164 O O . VAL A 1 146 ? 29.193 0.700 -52.920 1.00 84.88 146 VAL A O 1
ATOM 1167 N N . GLU A 1 147 ? 28.892 2.761 -52.080 1.00 86.25 147 GLU A N 1
ATOM 1168 C CA . GLU A 1 147 ? 28.872 3.457 -53.356 1.00 86.25 147 GLU A CA 1
ATOM 1169 C C . GLU A 1 147 ? 29.943 4.548 -53.343 1.00 86.25 147 GLU A C 1
ATOM 1171 O O . GLU A 1 147 ? 30.103 5.255 -52.346 1.00 86.25 147 GLU A O 1
ATOM 1176 N N . HIS A 1 148 ? 30.700 4.672 -54.430 1.00 83.44 148 HIS A N 1
ATOM 1177 C CA . HIS A 1 148 ? 31.769 5.662 -54.555 1.00 83.44 148 HIS A CA 1
ATOM 1178 C C . HIS A 1 148 ? 31.674 6.397 -55.889 1.00 83.44 148 HIS A C 1
ATOM 1180 O O . HIS A 1 148 ? 31.145 5.874 -56.866 1.00 83.44 148 HIS A O 1
ATOM 1186 N N . LYS A 1 149 ? 32.165 7.633 -55.923 1.00 83.81 149 LYS A N 1
ATOM 1187 C CA . LYS A 1 149 ? 32.262 8.441 -57.139 1.00 83.81 149 LYS A CA 1
ATOM 1188 C C . LYS A 1 149 ? 33.408 9.429 -57.022 1.00 83.81 149 LYS A C 1
ATOM 1190 O O . LYS A 1 149 ? 33.760 9.829 -55.909 1.00 83.81 149 LYS A O 1
ATOM 1195 N N . LEU A 1 150 ? 33.910 9.894 -58.158 1.00 79.38 150 LEU A N 1
ATOM 1196 C CA . LEU A 1 150 ? 34.718 11.105 -58.192 1.00 79.38 150 LEU A CA 1
ATOM 1197 C C . LEU A 1 150 ? 33.850 12.315 -57.830 1.00 79.38 150 LEU A C 1
ATOM 1199 O O . LEU A 1 150 ? 32.664 12.377 -58.157 1.00 79.38 150 LEU A O 1
ATOM 1203 N N . ALA A 1 151 ? 34.441 13.305 -57.160 1.00 79.06 151 ALA A N 1
ATOM 1204 C CA . ALA A 1 151 ? 33.717 14.513 -56.756 1.00 79.06 151 ALA A CA 1
ATOM 1205 C C . ALA A 1 151 ? 33.086 15.246 -57.956 1.00 79.06 151 ALA A C 1
ATOM 1207 O O . ALA A 1 151 ? 32.003 15.818 -57.828 1.00 79.06 151 ALA A O 1
ATOM 1208 N N . SER A 1 152 ? 33.747 15.181 -59.115 1.00 79.81 152 SER A N 1
ATOM 1209 C CA . SER A 1 152 ? 33.306 15.752 -60.388 1.00 79.81 152 SER A CA 1
ATOM 1210 C C . SER A 1 152 ? 32.203 14.958 -61.087 1.00 79.81 152 SER A C 1
ATOM 1212 O O . SER A 1 152 ? 31.519 15.522 -61.937 1.00 79.81 152 SER A O 1
ATOM 1214 N N . ASP A 1 153 ? 32.017 13.679 -60.749 1.00 83.81 153 ASP A N 1
ATOM 1215 C CA . ASP A 1 153 ? 31.050 12.827 -61.433 1.00 83.81 153 ASP A CA 1
ATOM 1216 C C . ASP A 1 153 ? 29.662 12.879 -60.783 1.00 83.81 153 ASP A C 1
ATOM 1218 O O . ASP A 1 153 ? 29.530 12.949 -59.553 1.00 83.81 153 ASP A O 1
ATOM 1222 N N . PRO A 1 154 ? 28.588 12.817 -61.590 1.00 79.31 154 PRO A N 1
ATOM 1223 C CA . PRO A 1 154 ? 27.224 12.786 -61.080 1.00 79.31 154 PRO A CA 1
ATOM 1224 C C . PRO A 1 154 ? 26.750 11.373 -60.704 1.00 79.31 154 PRO A C 1
ATOM 1226 O O . PRO A 1 154 ? 25.743 11.249 -60.009 1.00 79.31 154 PRO A O 1
ATOM 1229 N N . VAL A 1 155 ? 27.445 10.316 -61.143 1.00 84.00 155 VAL A N 1
ATOM 1230 C CA . VAL A 1 155 ? 27.011 8.916 -60.993 1.00 84.00 155 VAL A CA 1
ATOM 1231 C C . VAL A 1 155 ? 27.882 8.178 -59.982 1.00 84.00 155 VAL A C 1
ATOM 1233 O O . VAL A 1 155 ? 29.102 8.294 -60.005 1.00 84.00 155 VAL A O 1
ATOM 1236 N N . PHE A 1 156 ? 27.243 7.395 -59.113 1.00 82.44 156 PHE A N 1
ATOM 1237 C CA . PHE A 1 156 ? 27.925 6.508 -58.179 1.00 82.44 156 PHE A CA 1
ATOM 1238 C C . PHE A 1 156 ? 28.171 5.123 -58.779 1.00 82.44 156 PHE A C 1
ATOM 1240 O O . PHE A 1 156 ? 27.260 4.487 -59.318 1.00 82.44 156 PHE A O 1
ATOM 1247 N N . PHE A 1 157 ? 29.395 4.629 -58.619 1.00 82.56 157 PHE A N 1
ATOM 1248 C CA . PHE A 1 157 ? 29.745 3.235 -58.833 1.00 82.56 157 PHE A CA 1
ATOM 1249 C C . PHE A 1 157 ? 29.344 2.410 -57.614 1.00 82.56 157 PHE A C 1
ATOM 1251 O O . PHE A 1 157 ? 29.700 2.722 -56.475 1.00 82.56 157 PHE A O 1
ATOM 1258 N N . LYS A 1 158 ? 28.593 1.339 -57.871 1.00 84.31 158 LYS A N 1
ATOM 1259 C CA . LYS A 1 158 ? 28.080 0.432 -56.844 1.00 84.31 158 LYS A CA 1
ATOM 1260 C C . LYS A 1 158 ? 29.063 -0.704 -56.625 1.00 84.31 158 LYS A C 1
ATOM 1262 O O . LYS A 1 158 ? 29.292 -1.505 -57.531 1.00 84.31 158 LYS A O 1
ATOM 1267 N N . SER A 1 159 ? 29.618 -0.783 -55.425 1.00 82.19 159 SER A N 1
ATOM 1268 C CA . SER A 1 159 ? 30.430 -1.920 -55.007 1.00 82.19 159 SER A CA 1
ATOM 1269 C C . SER A 1 159 ? 29.534 -3.090 -54.572 1.00 82.19 159 SER A C 1
ATOM 1271 O O . SER A 1 159 ? 28.372 -2.872 -54.215 1.00 82.19 159 SER A O 1
ATOM 1273 N N . PRO A 1 160 ? 30.031 -4.342 -54.592 1.00 80.12 160 PRO A N 1
ATOM 1274 C CA . PRO A 1 160 ? 29.264 -5.486 -54.111 1.00 80.12 160 PRO A CA 1
ATOM 1275 C C . PRO A 1 160 ? 28.852 -5.313 -52.645 1.00 80.12 160 PRO A C 1
ATOM 1277 O O . PRO A 1 160 ? 29.574 -4.723 -51.839 1.00 80.12 160 PRO A O 1
ATOM 1280 N N . SER A 1 161 ? 27.685 -5.854 -52.299 1.00 82.81 161 SER A N 1
ATOM 1281 C CA . SER A 1 161 ? 27.199 -5.856 -50.922 1.00 82.81 161 SER A CA 1
ATOM 1282 C C . SER A 1 161 ? 28.066 -6.752 -50.040 1.00 82.81 161 SER A C 1
ATOM 1284 O O . SER A 1 161 ? 28.352 -7.889 -50.419 1.00 82.81 161 SER A O 1
ATOM 1286 N N . THR A 1 162 ? 28.414 -6.282 -48.846 1.00 82.69 162 THR A N 1
ATOM 1287 C CA . THR A 1 162 ? 29.182 -7.041 -47.852 1.00 82.69 162 THR A CA 1
ATOM 1288 C C . THR A 1 162 ? 28.451 -7.098 -46.509 1.00 82.69 162 THR A C 1
ATOM 1290 O O . THR A 1 162 ? 27.664 -6.208 -46.181 1.00 82.69 162 THR A O 1
ATOM 1293 N N . GLN A 1 163 ? 28.671 -8.174 -45.751 1.00 82.44 163 GLN A N 1
ATOM 1294 C CA . GLN A 1 163 ? 28.240 -8.284 -44.349 1.00 82.44 163 GLN A CA 1
ATOM 1295 C C . GLN A 1 163 ? 29.307 -7.754 -43.385 1.00 82.44 163 GLN A C 1
ATOM 1297 O O . GLN A 1 163 ? 28.990 -7.420 -42.246 1.00 82.44 163 GLN A O 1
ATOM 1302 N N . ASP A 1 164 ? 30.553 -7.660 -43.852 1.00 81.69 164 ASP A N 1
ATOM 1303 C CA . ASP A 1 164 ? 31.666 -7.142 -43.071 1.00 81.69 164 ASP A CA 1
ATOM 1304 C C . ASP A 1 164 ? 31.609 -5.617 -42.972 1.00 81.69 164 ASP A C 1
ATOM 1306 O O . ASP A 1 164 ? 31.049 -4.926 -43.819 1.00 81.69 164 ASP A O 1
ATOM 1310 N N . ASN A 1 165 ? 32.267 -5.077 -41.950 1.00 81.81 165 ASN A N 1
ATOM 1311 C CA . ASN A 1 165 ? 32.373 -3.640 -41.683 1.00 81.81 165 ASN A CA 1
ATOM 1312 C C . ASN A 1 165 ? 33.487 -2.936 -42.467 1.00 81.81 165 ASN A C 1
ATOM 1314 O O . ASN A 1 165 ? 33.839 -1.791 -42.170 1.00 81.81 165 ASN A O 1
ATOM 1318 N N . THR A 1 166 ? 34.082 -3.640 -43.428 1.00 82.31 166 THR A N 1
ATOM 1319 C CA . THR A 1 166 ? 35.208 -3.161 -44.222 1.00 82.31 166 THR A CA 1
ATOM 1320 C C . THR A 1 166 ? 35.071 -3.599 -45.668 1.00 82.31 166 THR A C 1
ATOM 1322 O O . THR A 1 166 ? 34.703 -4.743 -45.937 1.00 82.31 166 THR A O 1
ATOM 1325 N N . LEU A 1 167 ? 35.440 -2.720 -46.594 1.00 84.31 167 LEU A N 1
ATOM 1326 C CA . LEU A 1 167 ? 35.493 -3.011 -48.018 1.00 84.31 167 LEU A CA 1
ATOM 1327 C C . LEU A 1 167 ? 36.754 -2.399 -48.628 1.00 84.31 167 LEU A C 1
ATOM 1329 O O . LEU A 1 167 ? 37.032 -1.216 -48.438 1.00 84.31 167 LEU A O 1
ATOM 1333 N N . ASN A 1 168 ? 37.480 -3.206 -49.399 1.00 82.31 168 ASN A N 1
ATOM 1334 C CA . ASN A 1 168 ? 38.592 -2.733 -50.214 1.00 82.31 168 ASN A CA 1
ATOM 1335 C C . ASN A 1 168 ? 38.078 -2.398 -51.615 1.00 82.31 168 ASN A C 1
ATOM 1337 O O . ASN A 1 168 ? 37.420 -3.225 -52.251 1.00 82.31 168 ASN A O 1
ATOM 1341 N N . ILE A 1 169 ? 38.378 -1.191 -52.080 1.00 80.06 169 ILE A N 1
ATOM 1342 C CA . ILE A 1 169 ? 38.122 -0.730 -53.440 1.00 80.06 169 ILE A CA 1
ATOM 1343 C C . ILE A 1 169 ? 39.482 -0.618 -54.122 1.00 80.06 169 ILE A C 1
ATOM 1345 O O . ILE A 1 169 ? 40.308 0.221 -53.759 1.00 80.06 169 ILE A O 1
ATOM 1349 N N . ASP A 1 170 ? 39.709 -1.505 -55.081 1.00 77.06 170 ASP A N 1
ATOM 1350 C CA . ASP A 1 170 ? 40.957 -1.593 -55.833 1.00 77.06 170 ASP A CA 1
ATOM 1351 C C . ASP A 1 170 ? 40.828 -0.799 -57.130 1.00 77.06 170 ASP A C 1
ATOM 1353 O O . ASP A 1 170 ? 39.777 -0.849 -57.767 1.00 77.06 170 ASP A O 1
ATOM 1357 N N . ASP A 1 171 ? 41.907 -0.120 -57.534 1.00 63.81 171 ASP A N 1
ATOM 1358 C CA . ASP A 1 171 ? 41.980 0.637 -58.788 1.00 63.81 171 ASP A CA 1
ATOM 1359 C C . ASP A 1 171 ? 40.807 1.637 -58.932 1.00 63.81 171 ASP A C 1
ATOM 1361 O O . ASP A 1 171 ? 39.936 1.474 -59.790 1.00 63.81 171 ASP A O 1
ATOM 1365 N N . LEU A 1 172 ? 40.793 2.678 -58.079 1.00 64.06 172 LEU A N 1
ATOM 1366 C CA . LEU A 1 172 ? 39.851 3.805 -58.169 1.00 64.06 172 LEU A CA 1
ATOM 1367 C C . LEU A 1 172 ? 39.814 4.363 -59.601 1.00 64.06 172 LEU A C 1
ATOM 1369 O O . LEU A 1 172 ? 40.858 4.694 -60.169 1.00 64.06 172 LEU A O 1
ATOM 1373 N N . LYS A 1 173 ? 38.613 4.485 -60.165 1.00 58.06 173 LYS A N 1
ATOM 1374 C CA . LYS A 1 173 ? 38.367 5.099 -61.473 1.00 58.06 173 LYS A CA 1
ATOM 1375 C C . LYS A 1 173 ? 37.427 6.279 -61.347 1.00 58.06 173 LYS A C 1
ATOM 1377 O O . LYS A 1 173 ? 36.530 6.224 -60.477 1.00 58.06 173 LYS A O 1
#

Foldseek 3Di:
DVQLVVLQVVQWDKDKDKFAPVCVVDDAQDKFFDDDVVVPGDRFIKGFHDKDWDWDADPVRDTGTIIITTIGGDDPVSVDDDCVPNVPPPPPPPDDPDDDPVDFDDWADWDKDKDWDDDPPRPDIFIKIKIFTHDTPDPVDQKDWDWDDDPPDPDTDIDDIDRDRMDIDTDDD

Secondary structure (DSSP, 8-state):
-HHHHHHHHHT--EEEEEEEGGGGG--TT-EEEEEETTTTEEEEEEEEEEEEEEEEE-TTS-EEEEEEEEEEE--GGGS---HHHH------S----PPPTT-PPPPEEEEEEEEEEEPTTS--EEEEEEEEEEPPSSTT---B--EE--TT-SSPEEPPPBSSSEEEEES--